Protein AF-A0A958C2A9-F1 (afdb_monomer_lite)

Sequence (62 aa):
LVGADGYGAWIPVSLAQQDDSLLAYEWQGEPLPILHGFPLRAVFPESPGYMWVKWLVRIEIR

Radius of gyration: 11.06 Å; chains: 1; bounding box: 21×31×25 Å

Structure (mmCIF, N/CA/C/O backbone):
data_AF-A0A958C2A9-F1
#
_entry.id   AF-A0A958C2A9-F1
#
loop_
_atom_site.group_PDB
_atom_site.id
_atom_site.type_symbol
_atom_site.label_atom_id
_atom_site.label_alt_id
_atom_site.label_comp_id
_atom_site.label_asym_id
_atom_site.label_entity_id
_atom_site.label_seq_id
_atom_site.pdbx_PDB_ins_code
_atom_site.Cartn_x
_atom_site.Cartn_y
_atom_site.Cartn_z
_atom_site.occupancy
_atom_site.B_iso_or_equiv
_atom_site.auth_seq_id
_atom_site.auth_comp_id
_atom_site.auth_asym_id
_atom_site.auth_atom_id
_atom_site.pdbx_PDB_model_num
ATOM 1 N N . LEU A 1 1 ? 3.074 -9.771 -0.699 1.00 97.62 1 LEU A N 1
ATOM 2 C CA . LEU A 1 1 ? 2.291 -8.783 -1.486 1.00 97.62 1 LEU A CA 1
ATOM 3 C C . LEU A 1 1 ? 2.943 -8.615 -2.849 1.00 97.62 1 LEU A C 1
ATOM 5 O O . LEU A 1 1 ? 4.169 -8.593 -2.887 1.00 97.62 1 LEU A O 1
ATOM 9 N N . VAL A 1 2 ? 2.168 -8.516 -3.933 1.00 98.50 2 VAL A N 1
ATOM 10 C CA . VAL A 1 2 ? 2.686 -8.346 -5.306 1.00 98.50 2 VAL A CA 1
ATOM 11 C C . VAL A 1 2 ? 1.874 -7.294 -6.065 1.00 98.50 2 VAL A C 1
ATOM 13 O O . VAL A 1 2 ? 0.640 -7.352 -6.065 1.00 98.50 2 VAL A O 1
ATOM 16 N N . GLY A 1 3 ? 2.576 -6.351 -6.693 1.00 98.56 3 GLY A N 1
ATOM 17 C CA . GLY A 1 3 ? 2.042 -5.298 -7.553 1.00 98.56 3 GLY A CA 1
ATOM 18 C C . GLY A 1 3 ? 2.040 -5.679 -9.036 1.00 98.56 3 GLY A C 1
ATOM 19 O O . GLY A 1 3 ? 2.742 -6.599 -9.462 1.00 98.56 3 GLY A O 1
ATOM 20 N N . ALA A 1 4 ? 1.236 -4.976 -9.835 1.00 98.56 4 ALA A N 1
ATOM 21 C CA . ALA A 1 4 ? 1.108 -5.194 -11.279 1.00 98.56 4 ALA A CA 1
ATOM 22 C C . ALA A 1 4 ? 2.405 -4.913 -12.062 1.00 98.56 4 ALA A C 1
ATOM 24 O O . ALA A 1 4 ? 2.595 -5.440 -13.155 1.00 98.56 4 ALA A O 1
ATOM 25 N N . ASP A 1 5 ? 3.303 -4.109 -11.495 1.00 97.81 5 ASP A N 1
ATOM 26 C CA . ASP A 1 5 ? 4.646 -3.825 -12.011 1.00 97.81 5 ASP A CA 1
ATOM 27 C C . ASP A 1 5 ? 5.662 -4.945 -11.713 1.00 97.81 5 ASP A C 1
ATOM 29 O O . ASP A 1 5 ? 6.833 -4.840 -12.075 1.00 97.81 5 ASP A O 1
ATOM 33 N N . GLY A 1 6 ? 5.228 -6.018 -11.047 1.00 98.19 6 GLY A N 1
ATOM 34 C CA . GLY A 1 6 ? 6.077 -7.125 -10.621 1.00 98.19 6 GLY A CA 1
ATOM 35 C C . GLY A 1 6 ? 6.825 -6.869 -9.312 1.00 98.19 6 GLY A C 1
ATOM 36 O O . GLY A 1 6 ? 7.500 -7.780 -8.827 1.00 98.19 6 GLY A O 1
ATOM 37 N N . TYR A 1 7 ? 6.696 -5.684 -8.702 1.00 98.19 7 TYR A N 1
ATOM 38 C CA . TYR A 1 7 ? 7.283 -5.420 -7.392 1.00 98.19 7 TYR A CA 1
ATOM 39 C C . TYR A 1 7 ? 6.576 -6.240 -6.309 1.00 98.19 7 TYR A C 1
ATOM 41 O O . TYR A 1 7 ? 5.354 -6.401 -6.314 1.00 98.19 7 TYR A O 1
ATOM 49 N N . GLY A 1 8 ? 7.336 -6.748 -5.341 1.00 97.69 8 GLY A N 1
ATOM 50 C CA . GLY A 1 8 ? 6.787 -7.512 -4.232 1.00 97.69 8 GLY A CA 1
ATOM 51 C C . GLY A 1 8 ? 7.501 -7.235 -2.921 1.00 97.69 8 GLY A C 1
ATOM 52 O O . GLY A 1 8 ? 8.699 -6.967 -2.890 1.00 97.69 8 GLY A O 1
ATOM 53 N N . ALA A 1 9 ? 6.747 -7.336 -1.831 1.00 97.69 9 ALA A N 1
ATOM 54 C CA . ALA A 1 9 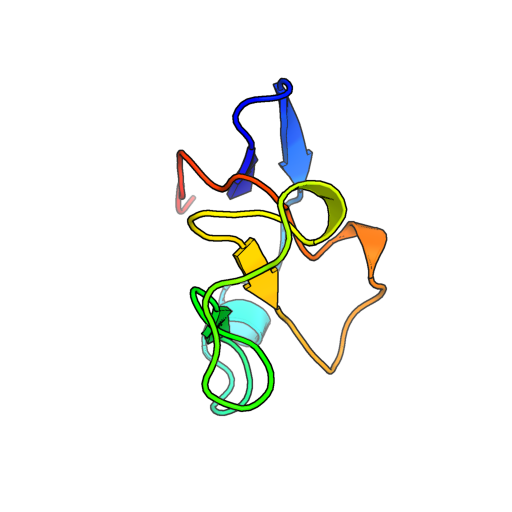? 7.253 -7.205 -0.471 1.00 97.69 9 ALA A CA 1
ATOM 55 C C . ALA A 1 9 ? 6.623 -8.261 0.447 1.00 97.69 9 ALA A C 1
ATOM 57 O O . ALA A 1 9 ? 5.472 -8.678 0.250 1.00 97.69 9 ALA A O 1
ATOM 58 N N . TRP A 1 10 ? 7.385 -8.672 1.459 1.00 97.31 10 TRP A N 1
ATOM 59 C CA . TRP A 1 10 ? 6.951 -9.564 2.531 1.00 97.31 10 TRP A CA 1
ATOM 60 C C . TRP A 1 10 ? 6.874 -8.773 3.825 1.00 97.31 10 TRP A C 1
ATOM 62 O O . TRP A 1 10 ? 7.808 -8.048 4.156 1.00 97.31 10 TRP A O 1
ATOM 72 N N . ILE A 1 11 ? 5.773 -8.931 4.548 1.00 96.81 11 ILE A N 1
ATOM 73 C CA . ILE A 1 11 ? 5.580 -8.352 5.874 1.00 96.81 11 ILE A CA 1
ATOM 74 C C . ILE A 1 11 ? 5.158 -9.454 6.848 1.00 96.81 11 ILE A C 1
ATOM 76 O O . ILE A 1 11 ? 4.542 -10.433 6.414 1.00 96.81 11 ILE A O 1
ATOM 80 N N . PRO A 1 12 ? 5.454 -9.318 8.150 1.00 96.88 12 PRO A N 1
ATOM 81 C CA . PRO A 1 12 ? 4.868 -10.181 9.166 1.00 96.88 12 PRO A CA 1
ATOM 82 C C . PRO A 1 12 ? 3.338 -10.096 9.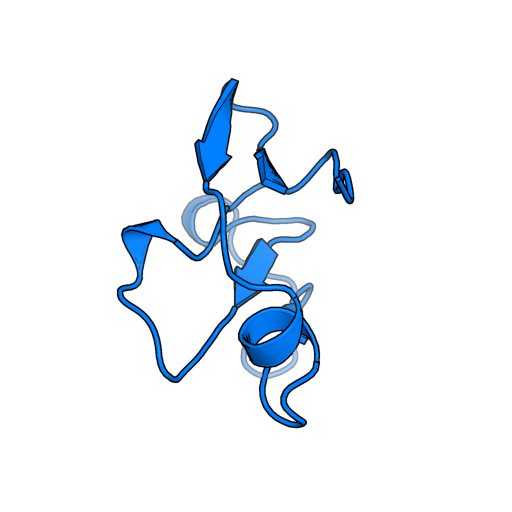143 1.00 96.88 12 PRO A C 1
ATOM 84 O O . PRO A 1 12 ? 2.777 -9.010 8.994 1.00 96.88 12 PRO A O 1
ATOM 87 N N . VAL A 1 13 ? 2.655 -11.225 9.356 1.00 96.31 13 VAL A N 1
ATOM 88 C CA . VAL A 1 13 ? 1.184 -11.248 9.470 1.00 96.31 13 VAL A CA 1
ATOM 89 C C . VAL A 1 13 ? 0.710 -10.365 10.626 1.00 96.31 13 VAL A C 1
ATOM 91 O O . VAL A 1 13 ? -0.291 -9.675 10.488 1.00 96.31 13 VAL A O 1
ATOM 94 N N . SER A 1 14 ? 1.470 -10.308 11.723 1.00 96.94 14 SER A N 1
ATOM 95 C CA . SER A 1 14 ? 1.175 -9.427 12.857 1.00 96.94 14 SER A CA 1
ATOM 96 C C . SER A 1 14 ? 1.155 -7.945 12.481 1.00 96.94 14 SER A C 1
ATOM 98 O O . SER A 1 14 ? 0.334 -7.214 13.016 1.00 96.94 14 SER A O 1
ATOM 100 N N . LEU A 1 15 ? 2.018 -7.510 11.554 1.00 96.88 15 LEU A N 1
ATOM 101 C CA . LEU A 1 15 ? 1.993 -6.148 11.015 1.00 96.88 15 LEU A CA 1
ATOM 102 C C . LEU A 1 15 ? 0.757 -5.952 10.131 1.00 96.88 15 LEU A C 1
ATOM 104 O O . LEU A 1 15 ? 0.045 -4.975 10.294 1.00 96.88 15 LEU A O 1
ATOM 108 N N . ALA A 1 16 ? 0.455 -6.912 9.249 1.00 96.31 16 ALA A N 1
ATOM 109 C CA . ALA A 1 16 ? -0.713 -6.848 8.363 1.00 96.31 16 ALA A CA 1
ATOM 110 C C . ALA A 1 16 ? -2.059 -6.775 9.110 1.00 96.31 16 ALA A C 1
ATOM 112 O O . ALA A 1 16 ? -3.051 -6.345 8.529 1.00 96.31 16 ALA A O 1
ATOM 113 N N . GLN A 1 17 ? -2.093 -7.257 10.355 1.00 95.94 17 GLN A N 1
ATOM 114 C CA . GLN A 1 17 ? -3.273 -7.321 11.217 1.00 95.94 17 GLN A CA 1
ATOM 115 C C . GLN A 1 17 ? -3.410 -6.124 12.171 1.00 95.94 17 GLN A C 1
ATOM 117 O O . GLN A 1 17 ? -4.332 -6.124 12.981 1.00 95.94 17 GLN A O 1
ATOM 122 N N . GLN A 1 18 ? -2.513 -5.133 12.119 1.00 97.81 18 GLN A N 1
ATOM 123 C CA . GLN A 1 18 ? -2.665 -3.910 12.911 1.00 97.81 18 GLN A CA 1
ATOM 124 C C . GLN A 1 18 ? -3.855 -3.078 12.412 1.00 97.81 18 GLN A C 1
ATOM 126 O O . GLN A 1 18 ? -4.133 -3.048 11.214 1.00 97.81 18 GLN A O 1
ATOM 131 N N . ASP A 1 19 ? -4.535 -2.380 13.325 1.00 97.25 19 ASP A N 1
ATOM 132 C CA . ASP A 1 19 ? -5.770 -1.631 13.033 1.00 97.25 19 ASP A CA 1
ATOM 133 C C . ASP A 1 19 ? -5.581 -0.496 12.010 1.00 97.25 19 ASP A C 1
ATOM 135 O O . ASP A 1 19 ? -6.529 -0.083 11.342 1.00 97.25 19 ASP A O 1
ATOM 139 N N . ASP A 1 20 ? -4.362 0.021 11.884 1.00 96.69 20 ASP A N 1
ATOM 140 C CA . ASP A 1 20 ? -3.983 1.106 10.978 1.00 96.69 20 ASP A CA 1
ATOM 141 C C . ASP A 1 20 ? -3.390 0.611 9.645 1.00 96.69 20 ASP A C 1
ATOM 143 O O . ASP A 1 20 ? -3.096 1.407 8.747 1.00 96.69 20 ASP A O 1
ATOM 147 N N . SER A 1 21 ? -3.242 -0.706 9.489 1.00 97.88 21 SER A N 1
ATOM 148 C CA . SER A 1 21 ? -2.824 -1.333 8.241 1.00 97.88 21 SER A CA 1
ATOM 149 C C . SER A 1 21 ? -4.007 -1.465 7.295 1.00 97.88 21 SER A C 1
ATOM 151 O O . SER A 1 21 ? -5.059 -1.998 7.644 1.00 97.88 21 SER A O 1
ATOM 153 N N . LEU A 1 22 ? -3.846 -0.976 6.066 1.00 97.31 22 LEU A N 1
ATOM 154 C CA . LEU A 1 22 ? -4.977 -0.804 5.160 1.00 97.31 22 LEU A CA 1
ATOM 155 C C . LEU A 1 22 ? -4.648 -1.109 3.701 1.00 97.31 22 LEU A C 1
ATOM 157 O O . LEU A 1 22 ? -3.527 -0.933 3.215 1.00 97.31 22 LEU A O 1
ATOM 161 N N . LEU A 1 23 ? -5.684 -1.548 2.989 1.00 98.25 23 LEU A N 1
ATOM 162 C CA . LEU A 1 23 ? -5.718 -1.564 1.534 1.00 98.25 23 LEU A CA 1
ATOM 163 C C . LEU A 1 23 ? -6.397 -0.273 1.073 1.00 98.25 23 LEU A C 1
ATOM 165 O O . LEU A 1 23 ? -7.619 -0.153 1.110 1.00 98.25 23 LEU A O 1
ATOM 169 N N . ALA A 1 24 ? -5.590 0.711 0.687 1.00 98.31 24 ALA A N 1
ATOM 170 C CA . ALA A 1 24 ? -6.079 2.025 0.289 1.00 98.31 24 ALA A CA 1
ATOM 171 C C . ALA A 1 24 ? -6.478 2.017 -1.188 1.00 98.31 24 ALA A C 1
ATOM 173 O O . ALA A 1 24 ? -5.673 1.627 -2.038 1.00 98.31 24 ALA A O 1
ATOM 174 N N . TYR A 1 25 ? -7.683 2.504 -1.479 1.00 98.44 25 TYR A N 1
ATOM 175 C CA . TYR A 1 25 ? -8.176 2.787 -2.834 1.00 98.44 25 TYR A CA 1
ATOM 176 C C . TYR A 1 25 ? -8.442 4.290 -3.067 1.00 98.44 25 TYR A C 1
ATOM 178 O O . TYR A 1 25 ? -8.555 4.735 -4.209 1.00 98.44 25 TYR A O 1
ATOM 186 N N . GLU A 1 26 ? -8.430 5.088 -1.995 1.00 98.25 26 GLU A N 1
ATOM 187 C CA . GLU A 1 26 ? -8.641 6.538 -1.995 1.00 98.25 26 GLU A CA 1
ATOM 188 C C . GLU A 1 26 ? -7.577 7.270 -1.168 1.00 98.25 26 GLU A C 1
ATOM 190 O O . GLU A 1 26 ? -6.950 6.704 -0.266 1.00 98.25 26 GLU A O 1
ATOM 195 N N . TRP A 1 27 ? -7.395 8.558 -1.462 1.00 96.94 27 TRP A N 1
ATOM 196 C CA . TRP A 1 27 ? -6.621 9.493 -0.655 1.00 96.94 27 TRP A CA 1
ATOM 197 C C . TRP A 1 27 ? -7.313 10.855 -0.641 1.00 96.94 27 TRP A C 1
ATOM 199 O O . TRP A 1 27 ? -7.532 11.457 -1.685 1.00 96.94 27 TRP A O 1
ATOM 209 N N . GLN A 1 28 ? -7.651 11.335 0.561 1.00 95.81 28 GLN A N 1
ATOM 210 C CA . GLN A 1 28 ? -8.393 12.588 0.770 1.00 95.81 28 GLN A CA 1
ATOM 211 C C . GLN A 1 28 ? -9.767 12.620 0.070 1.00 95.81 28 GLN A C 1
ATOM 213 O O . GLN A 1 28 ? -10.187 13.659 -0.423 1.00 95.81 28 GLN A O 1
ATOM 218 N N . GLY A 1 29 ? -10.475 11.484 0.052 1.00 97.56 29 GLY A N 1
ATOM 219 C CA . GLY A 1 29 ? -11.825 11.369 -0.517 1.00 97.56 29 GLY A CA 1
ATOM 220 C C . GLY A 1 29 ? -11.874 11.222 -2.039 1.00 97.56 29 GLY A C 1
ATOM 221 O O . GLY A 1 29 ? -12.957 11.080 -2.591 1.00 97.56 29 GLY A O 1
ATOM 222 N N . GLU A 1 30 ? -10.720 11.219 -2.707 1.00 98.19 30 GLU A N 1
ATOM 223 C CA . GLU A 1 30 ? -10.603 10.999 -4.147 1.00 98.19 30 GLU A CA 1
ATOM 224 C C . GLU A 1 30 ? -9.895 9.668 -4.432 1.00 98.19 30 GLU A C 1
ATOM 226 O O . GLU A 1 30 ? -9.055 9.237 -3.630 1.00 98.19 30 GLU A O 1
ATOM 231 N N . PRO A 1 3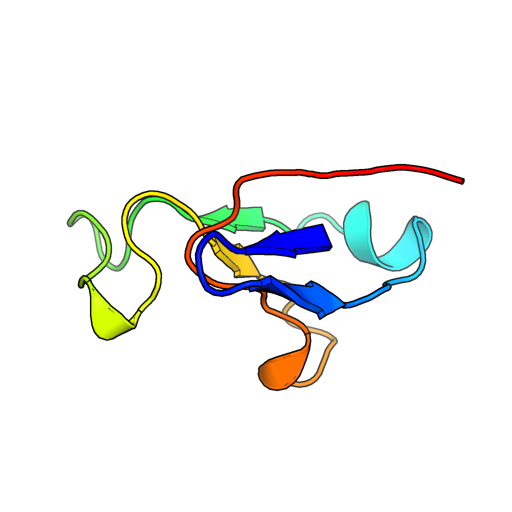1 ? -10.163 9.011 -5.576 1.00 98.44 31 PRO A N 1
ATOM 232 C CA . PRO A 1 31 ? -9.402 7.841 -5.993 1.00 98.44 31 PRO A CA 1
ATOM 233 C C . PRO A 1 31 ? -7.897 8.123 -6.004 1.00 98.44 31 PRO A C 1
ATOM 235 O O . PRO A 1 31 ? -7.455 9.227 -6.334 1.00 98.44 31 PRO A O 1
ATOM 238 N N . LEU A 1 32 ? -7.087 7.113 -5.676 1.00 98.31 32 LEU A N 1
ATOM 239 C CA . LEU A 1 32 ? -5.632 7.275 -5.694 1.00 98.31 32 LEU A CA 1
ATOM 240 C C . LEU A 1 32 ? -5.145 7.823 -7.051 1.00 98.31 32 LEU A C 1
ATOM 242 O O . LEU A 1 32 ? -5.571 7.338 -8.099 1.00 98.31 32 LEU A O 1
ATOM 246 N N . PRO A 1 33 ? -4.181 8.759 -7.077 1.00 98.00 33 PRO A N 1
ATOM 247 C CA . PRO A 1 33 ? -3.438 9.048 -8.296 1.00 98.00 33 PRO A CA 1
ATOM 248 C C . PRO A 1 33 ? -2.720 7.795 -8.816 1.00 98.00 33 PRO A C 1
ATOM 250 O O . PRO A 1 33 ? -2.256 6.960 -8.032 1.00 98.00 33 PRO A O 1
ATOM 253 N N . ILE A 1 34 ? -2.533 7.687 -10.137 1.00 97.56 34 ILE A N 1
ATOM 254 C CA . ILE A 1 34 ? -1.865 6.529 -10.766 1.00 97.56 34 ILE A CA 1
ATOM 255 C C . ILE A 1 34 ? -0.514 6.241 -10.104 1.00 97.56 34 ILE A C 1
ATOM 257 O O . ILE A 1 34 ? -0.257 5.117 -9.678 1.00 97.56 34 ILE A O 1
ATOM 261 N N . LEU A 1 35 ? 0.325 7.266 -9.932 1.00 97.38 35 LEU A N 1
ATOM 262 C CA . LEU A 1 35 ? 1.656 7.113 -9.335 1.00 97.38 35 LEU A CA 1
ATOM 263 C C . LEU A 1 35 ? 1.622 6.738 -7.848 1.00 97.38 35 LEU A C 1
ATOM 265 O O . LEU A 1 35 ? 2.618 6.225 -7.330 1.00 97.38 35 LEU A O 1
ATOM 269 N N . HIS A 1 36 ? 0.494 6.957 -7.172 1.00 97.50 36 HIS A N 1
ATOM 270 C CA . HIS A 1 36 ? 0.288 6.605 -5.768 1.00 97.50 36 HIS A CA 1
ATOM 271 C C . HIS A 1 36 ? -0.242 5.182 -5.586 1.00 97.50 36 HIS A C 1
ATOM 273 O O . HIS A 1 36 ? -0.242 4.697 -4.458 1.00 97.50 36 HIS A O 1
ATOM 279 N N . GLY A 1 37 ? -0.600 4.486 -6.667 1.00 98.25 37 GLY A N 1
ATOM 280 C CA . GLY A 1 37 ? -0.950 3.069 -6.629 1.00 98.25 37 GLY A CA 1
ATOM 281 C C . GLY A 1 37 ? -2.371 2.732 -7.061 1.00 98.25 37 GLY A C 1
ATOM 282 O O . GLY A 1 37 ? -2.819 1.640 -6.738 1.00 98.25 37 GLY A O 1
ATOM 283 N N . PHE A 1 38 ? -3.069 3.613 -7.786 1.00 98.31 38 PHE A N 1
ATOM 284 C CA . PHE A 1 38 ? -4.399 3.314 -8.334 1.00 98.31 38 PHE A CA 1
ATOM 285 C C . PHE A 1 38 ? -4.458 1.963 -9.077 1.00 98.31 38 PHE A C 1
ATOM 287 O O . PHE A 1 38 ? -3.626 1.739 -9.953 1.00 98.31 38 PHE A O 1
ATOM 294 N N . PRO A 1 39 ? -5.453 1.095 -8.838 1.00 98.38 39 PRO A N 1
ATOM 295 C CA . PRO A 1 39 ? -6.650 1.346 -8.034 1.00 98.38 39 PRO A CA 1
ATOM 296 C C . PRO A 1 39 ? -6.502 0.972 -6.556 1.00 98.38 39 PRO A C 1
ATOM 298 O O . PRO A 1 39 ? -7.383 1.289 -5.767 1.00 98.38 39 PRO A O 1
ATOM 301 N N . LEU A 1 40 ? -5.423 0.285 -6.176 1.00 98.75 40 LEU A N 1
ATOM 302 C CA . LEU A 1 40 ? -5.264 -0.283 -4.843 1.00 98.75 40 LEU A CA 1
ATOM 303 C C . LEU A 1 40 ? -3.789 -0.357 -4.449 1.00 98.75 40 LEU A C 1
ATOM 305 O O . LEU A 1 40 ? -2.949 -0.843 -5.214 1.00 98.75 40 LEU A O 1
ATOM 309 N N . ARG A 1 41 ? -3.471 0.046 -3.220 1.00 98.69 41 ARG A N 1
ATOM 310 C CA . ARG A 1 41 ? -2.153 -0.172 -2.612 1.00 98.69 41 ARG A CA 1
ATOM 311 C C . ARG A 1 41 ? -2.277 -0.742 -1.206 1.00 98.69 41 ARG A C 1
ATOM 313 O O . ARG A 1 41 ? -3.278 -0.519 -0.533 1.00 98.69 41 ARG A O 1
ATOM 320 N N . ALA A 1 42 ? -1.220 -1.387 -0.735 1.00 98.44 42 ALA A N 1
ATOM 321 C CA . ALA A 1 42 ? -1.046 -1.664 0.684 1.00 98.44 42 ALA A CA 1
ATOM 322 C C . ALA A 1 42 ? -0.398 -0.463 1.396 1.00 98.44 42 ALA A C 1
ATOM 324 O O . ALA A 1 42 ? 0.424 0.240 0.798 1.00 98.44 42 ALA A O 1
ATOM 325 N N . VAL A 1 43 ? -0.764 -0.238 2.656 1.00 98.31 43 VAL A N 1
ATOM 326 C CA . VAL A 1 43 ? -0.254 0.823 3.537 1.00 98.31 43 VAL A CA 1
ATOM 327 C C . VAL A 1 43 ? -0.063 0.217 4.923 1.00 98.31 43 VAL A C 1
ATOM 329 O O . VAL A 1 43 ? -0.985 -0.391 5.458 1.00 98.31 43 VAL A O 1
ATOM 332 N N . PHE A 1 44 ? 1.130 0.394 5.488 1.00 98.06 44 PHE A N 1
ATOM 333 C CA . PHE A 1 44 ? 1.506 -0.125 6.804 1.00 98.06 44 PHE A CA 1
ATOM 334 C C . PHE A 1 44 ? 2.267 0.980 7.556 1.00 98.06 44 PHE A C 1
ATOM 336 O O . PHE A 1 44 ? 3.488 1.075 7.376 1.00 98.06 44 PHE A O 1
ATOM 343 N N . PRO A 1 45 ? 1.577 1.849 8.322 1.00 96.75 45 PRO A N 1
ATOM 344 C CA . PRO A 1 45 ? 2.158 3.054 8.931 1.00 96.75 45 PRO A CA 1
ATOM 345 C C . PRO A 1 45 ? 3.450 2.808 9.721 1.00 96.75 45 PRO A C 1
ATOM 347 O O . PRO A 1 45 ? 4.402 3.575 9.587 1.00 96.75 45 PRO A O 1
ATOM 350 N N . GLU A 1 46 ? 3.531 1.679 10.423 1.00 95.69 46 GLU A N 1
ATOM 351 C CA . GLU A 1 46 ? 4.690 1.256 11.223 1.00 95.69 46 GLU A CA 1
ATOM 352 C C . GLU A 1 46 ? 5.861 0.674 10.396 1.00 95.69 46 GLU A C 1
ATOM 354 O O . GLU A 1 46 ? 6.791 0.072 10.938 1.00 95.69 46 GLU A O 1
ATOM 359 N N . SER A 1 47 ? 5.844 0.817 9.064 1.00 96.62 47 SER A N 1
ATOM 360 C CA . SER A 1 47 ? 6.880 0.276 8.177 1.00 96.62 47 SER A CA 1
ATOM 361 C C . SER A 1 47 ? 7.371 1.271 7.119 1.00 96.62 47 SER A C 1
ATOM 363 O O . SER A 1 47 ? 6.646 2.188 6.724 1.00 96.62 47 SER A O 1
ATOM 365 N N . PRO A 1 48 ? 8.591 1.072 6.583 1.00 97.31 48 PRO A N 1
ATOM 366 C CA . PRO A 1 48 ? 9.103 1.889 5.494 1.00 97.31 48 PRO A CA 1
ATOM 367 C C . PRO A 1 48 ? 8.216 1.846 4.242 1.00 97.31 48 PRO A C 1
ATOM 369 O O . PRO A 1 48 ? 7.750 0.788 3.817 1.00 97.31 48 PRO A O 1
ATOM 372 N N . GLY A 1 49 ? 8.085 2.989 3.565 1.00 96.12 49 GLY A N 1
ATOM 373 C CA . GLY A 1 49 ? 7.195 3.147 2.410 1.00 96.12 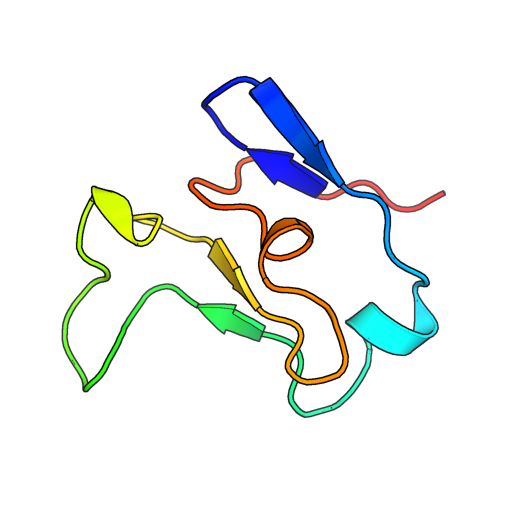49 GLY A CA 1
ATOM 374 C C . GLY A 1 49 ? 7.483 2.238 1.206 1.00 96.12 49 GLY A C 1
ATOM 375 O O . GLY A 1 49 ? 6.599 2.049 0.376 1.00 96.12 49 GLY A O 1
ATOM 376 N N . TYR A 1 50 ? 8.673 1.633 1.094 1.00 96.12 50 TYR A N 1
ATOM 377 C CA . TYR A 1 50 ? 8.927 0.640 0.042 1.00 96.12 50 TYR A CA 1
ATOM 378 C C . TYR A 1 50 ? 8.135 -0.658 0.270 1.00 96.12 50 TYR A C 1
ATOM 380 O O . TYR A 1 50 ? 7.805 -1.343 -0.689 1.00 96.12 50 TYR A O 1
ATOM 388 N N . MET A 1 51 ? 7.752 -0.977 1.511 1.00 97.75 51 MET A N 1
ATOM 389 C CA . MET A 1 51 ? 6.914 -2.146 1.813 1.00 97.75 51 MET A CA 1
ATOM 390 C C . MET A 1 51 ? 5.445 -1.939 1.408 1.00 97.75 51 MET A C 1
ATOM 392 O O . MET A 1 51 ? 4.666 -2.891 1.352 1.00 97.75 51 MET A O 1
ATOM 396 N N . TRP A 1 52 ? 5.056 -0.700 1.100 1.00 98.12 52 TRP A N 1
ATOM 397 C CA . TRP A 1 52 ? 3.689 -0.298 0.789 1.00 98.12 52 TRP A CA 1
ATOM 398 C C . TRP A 1 52 ? 3.405 -0.520 -0.697 1.00 98.12 52 TRP A C 1
ATOM 400 O O . TRP A 1 52 ? 3.353 0.432 -1.485 1.00 98.12 52 TRP A O 1
ATOM 410 N N . VAL A 1 53 ? 3.279 -1.791 -1.082 1.00 98.69 53 VAL A N 1
ATOM 411 C CA . VAL A 1 53 ? 3.137 -2.225 -2.480 1.00 98.69 53 VAL A CA 1
ATOM 412 C C . VAL A 1 53 ? 1.998 -1.477 -3.177 1.00 98.69 53 VAL A C 1
ATOM 414 O O . VAL A 1 53 ? 0.843 -1.538 -2.753 1.00 98.69 53 VAL A O 1
ATOM 417 N N . LYS A 1 54 ? 2.342 -0.774 -4.258 1.00 98.75 54 LYS A N 1
ATOM 418 C CA . LYS A 1 54 ? 1.406 -0.082 -5.152 1.00 98.75 54 LYS A CA 1
ATOM 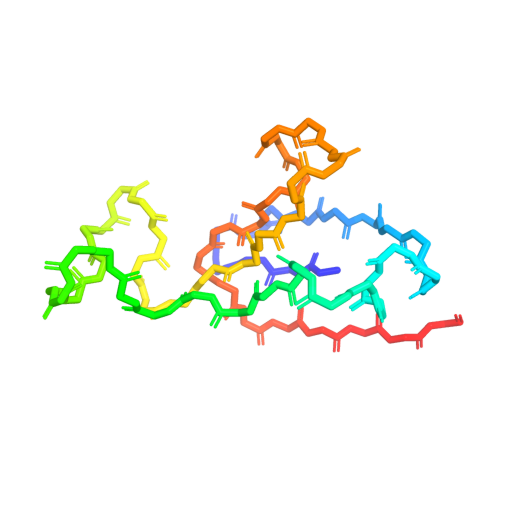419 C C . LYS A 1 54 ? 0.852 -1.039 -6.202 1.00 98.75 54 LYS A C 1
ATOM 421 O O . LYS A 1 54 ? 1.472 -2.061 -6.483 1.00 98.75 54 LYS A O 1
ATOM 426 N N . TRP A 1 55 ? -0.284 -0.672 -6.801 1.00 98.69 55 TRP A N 1
ATOM 427 C CA . TRP A 1 55 ? -0.905 -1.436 -7.888 1.00 98.69 55 TRP A CA 1
ATOM 428 C C . TRP A 1 55 ? -1.122 -2.900 -7.492 1.00 98.69 55 TRP A C 1
ATOM 430 O O . TRP A 1 55 ? -0.784 -3.812 -8.242 1.00 98.69 55 TRP A O 1
ATOM 440 N N . LEU A 1 56 ? -1.594 -3.119 -6.264 1.00 98.56 56 LEU A N 1
ATOM 441 C CA . LEU A 1 56 ? -1.637 -4.422 -5.617 1.00 98.56 56 LEU A CA 1
ATOM 442 C C . LEU A 1 56 ? -2.581 -5.369 -6.370 1.00 98.56 56 LEU A C 1
ATOM 444 O O . LEU A 1 56 ? -3.770 -5.091 -6.498 1.00 98.56 56 LEU A O 1
ATOM 448 N N . VAL A 1 57 ? -2.053 -6.510 -6.820 1.00 98.50 57 VAL A N 1
ATOM 449 C CA . VAL A 1 57 ? -2.815 -7.532 -7.564 1.00 98.50 57 VAL A CA 1
ATOM 450 C C . VAL A 1 57 ? -2.865 -8.883 -6.860 1.00 98.50 57 VAL A C 1
ATOM 452 O O . VAL A 1 57 ? -3.718 -9.707 -7.183 1.00 98.50 57 VAL A O 1
ATOM 455 N N . ARG A 1 58 ? -1.961 -9.148 -5.905 1.00 98.38 58 ARG A N 1
ATOM 456 C CA . ARG A 1 58 ? -1.946 -10.422 -5.172 1.00 98.38 58 ARG A CA 1
ATOM 457 C C . ARG A 1 58 ? -1.455 -10.276 -3.735 1.00 98.38 58 ARG A C 1
ATOM 459 O O . ARG A 1 58 ? -0.414 -9.671 -3.463 1.00 98.38 58 ARG A O 1
ATOM 466 N N . ILE A 1 59 ? -2.174 -10.927 -2.827 1.00 98.00 59 ILE A N 1
ATOM 467 C CA . ILE A 1 59 ? -1.775 -11.179 -1.441 1.00 98.00 59 ILE A CA 1
ATOM 468 C C . ILE A 1 59 ? -1.650 -12.694 -1.284 1.00 98.00 59 ILE A C 1
ATOM 470 O O . ILE A 1 59 ? -2.511 -13.437 -1.741 1.00 98.00 59 ILE A O 1
ATOM 474 N N . GLU A 1 60 ? -0.560 -13.145 -0.679 1.00 97.44 60 GLU A N 1
ATOM 475 C CA . GLU A 1 60 ? -0.294 -14.556 -0.408 1.00 97.44 60 GLU A CA 1
ATOM 476 C C . GLU A 1 60 ? 0.153 -14.661 1.047 1.00 97.44 60 GLU A C 1
ATOM 478 O O . GLU A 1 60 ? 0.979 -13.858 1.490 1.00 97.44 60 GLU A O 1
ATOM 483 N N . ILE A 1 61 ? -0.416 -15.618 1.774 1.00 96.00 61 ILE A N 1
ATOM 484 C CA . ILE A 1 61 ? -0.085 -15.909 3.169 1.00 96.00 61 ILE A CA 1
ATOM 485 C C . ILE A 1 61 ? 0.662 -17.241 3.180 1.00 96.00 61 ILE A C 1
ATOM 487 O O . ILE A 1 61 ? 0.261 -18.174 2.480 1.00 96.00 61 ILE A O 1
ATOM 491 N N . ARG A 1 62 ? 1.754 -17.304 3.940 1.00 89.38 62 ARG A N 1
ATOM 492 C CA . ARG A 1 62 ? 2.585 -18.494 4.129 1.00 89.38 62 ARG A CA 1
ATOM 493 C C . ARG A 1 62 ? 2.825 -18.733 5.606 1.00 89.38 6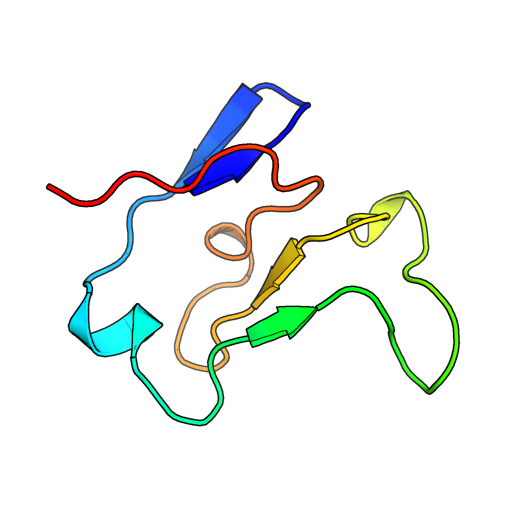2 ARG A C 1
ATOM 495 O O . ARG A 1 62 ? 2.827 -17.725 6.349 1.00 89.38 62 ARG A O 1
#

pLDDT: mean 97.52, std 1.34, range [89.38, 98.75]

Foldseek 3Di:
DAAPVRDADDDDVVQCPDPPWDWDQDDPPHGDDVVRAPRTWTDRPPDDPSNTGGNDDDDDDD

Secondary structure (DSSP, 8-state):
-EETTS-B----HHHHTSTT-EEESEETTEEPPGGGTTT-EEE-TTS-GGGS-SSEEE----